Protein AF-A0A944QDG3-F1 (afdb_monomer_lite)

Structure (mmCIF, N/CA/C/O backbone):
data_AF-A0A944QDG3-F1
#
_entry.id   AF-A0A944QDG3-F1
#
loop_
_atom_site.group_PDB
_atom_site.id
_atom_site.type_symbol
_atom_site.label_atom_id
_atom_site.label_alt_id
_atom_site.label_comp_id
_atom_site.label_asym_id
_atom_site.label_entity_id
_atom_site.label_seq_id
_atom_site.pdbx_PDB_ins_code
_atom_site.Cartn_x
_atom_site.Cartn_y
_atom_site.Cartn_z
_atom_site.occupancy
_atom_site.B_iso_or_equiv
_atom_site.auth_seq_id
_atom_site.auth_comp_id
_atom_site.auth_asym_id
_atom_site.auth_atom_id
_atom_site.pdbx_PDB_model_num
ATOM 1 N N . MET A 1 1 ? 45.540 6.785 34.984 1.00 41.81 1 MET A N 1
ATOM 2 C CA . MET A 1 1 ? 44.801 5.504 34.887 1.00 41.81 1 MET A CA 1
ATOM 3 C C . MET A 1 1 ? 43.492 5.734 35.629 1.00 41.81 1 MET A C 1
ATOM 5 O O . MET A 1 1 ? 43.580 6.130 36.774 1.00 41.81 1 MET A O 1
ATOM 9 N N . THR A 1 2 ? 42.288 5.684 35.075 1.00 42.50 2 THR A N 1
ATOM 10 C CA . THR A 1 2 ? 41.722 4.994 33.911 1.00 42.50 2 THR A CA 1
ATOM 11 C C . THR A 1 2 ? 40.599 5.867 33.328 1.00 42.50 2 THR A C 1
ATOM 13 O O . THR A 1 2 ? 39.865 6.521 34.062 1.00 42.50 2 THR A O 1
ATOM 16 N N . ALA A 1 3 ? 40.486 5.914 32.000 1.00 41.97 3 ALA A N 1
ATOM 17 C CA . ALA A 1 3 ? 39.375 6.570 31.321 1.00 41.97 3 ALA A CA 1
ATOM 18 C C . ALA A 1 3 ? 38.099 5.737 31.529 1.00 41.97 3 ALA A C 1
ATOM 20 O O . ALA A 1 3 ? 38.007 4.610 31.039 1.00 41.97 3 ALA A O 1
ATOM 21 N N . SER A 1 4 ? 37.132 6.280 32.270 1.00 44.28 4 SER A N 1
ATOM 22 C CA . SER A 1 4 ? 35.812 5.675 32.452 1.00 44.28 4 SER A CA 1
ATOM 23 C C . SER A 1 4 ? 35.090 5.614 31.112 1.00 44.28 4 SER A C 1
ATOM 25 O O . SER A 1 4 ? 34.680 6.624 30.546 1.00 44.28 4 SER A O 1
ATOM 27 N N . THR A 1 5 ? 34.979 4.402 30.585 1.00 55.97 5 THR A N 1
ATOM 28 C CA . THR A 1 5 ? 34.347 4.089 29.308 1.00 55.97 5 THR A CA 1
ATOM 29 C C . THR A 1 5 ? 32.823 4.153 29.456 1.00 55.97 5 THR A C 1
ATOM 31 O O . THR A 1 5 ? 32.154 3.141 29.631 1.00 55.97 5 THR A O 1
ATOM 34 N N . ALA A 1 6 ? 32.268 5.359 29.401 1.00 48.47 6 ALA A N 1
ATOM 35 C CA . ALA A 1 6 ? 30.882 5.620 29.023 1.00 48.47 6 ALA A CA 1
ATOM 36 C C . ALA A 1 6 ? 30.986 6.443 27.731 1.00 48.47 6 ALA A C 1
ATOM 38 O O . ALA A 1 6 ? 31.643 7.470 27.713 1.00 48.47 6 ALA A O 1
ATOM 39 N N . ASP A 1 7 ? 30.521 6.024 26.567 1.00 43.97 7 ASP A N 1
ATOM 40 C CA . ASP A 1 7 ? 29.182 5.553 26.292 1.00 43.97 7 ASP A CA 1
ATOM 41 C C . ASP A 1 7 ? 29.231 4.810 24.944 1.00 43.97 7 ASP A C 1
ATOM 43 O O . ASP A 1 7 ? 29.138 5.386 23.865 1.00 43.97 7 ASP A O 1
ATOM 47 N N . ALA A 1 8 ? 29.426 3.492 24.981 1.00 47.91 8 ALA A N 1
ATOM 48 C CA . ALA A 1 8 ? 29.268 2.635 23.801 1.00 47.91 8 ALA A CA 1
ATOM 49 C C . ALA A 1 8 ? 27.793 2.211 23.612 1.00 47.91 8 ALA A C 1
ATOM 51 O O . ALA A 1 8 ? 27.515 1.113 23.110 1.00 47.91 8 ALA A O 1
ATOM 52 N N . ARG A 1 9 ? 26.844 3.054 24.060 1.00 47.75 9 ARG A N 1
ATOM 53 C CA . ARG A 1 9 ? 25.390 2.886 23.891 1.00 47.75 9 ARG A CA 1
ATOM 54 C C . ARG A 1 9 ? 24.840 3.656 22.690 1.00 47.75 9 ARG A C 1
ATOM 56 O O . ARG A 1 9 ? 23.694 3.438 22.316 1.00 47.75 9 ARG A O 1
ATOM 63 N N . ALA A 1 10 ? 25.682 4.398 21.975 1.00 47.94 10 ALA A N 1
ATOM 64 C CA . ALA A 1 10 ? 25.401 4.872 20.618 1.00 47.94 10 ALA A CA 1
ATOM 65 C C . ALA A 1 10 ? 25.441 3.754 19.546 1.00 47.94 10 ALA A C 1
ATOM 67 O O . ALA A 1 10 ? 25.515 4.022 18.347 1.00 47.94 10 ALA A O 1
ATOM 68 N N . ARG A 1 11 ? 25.392 2.474 19.945 1.00 49.94 11 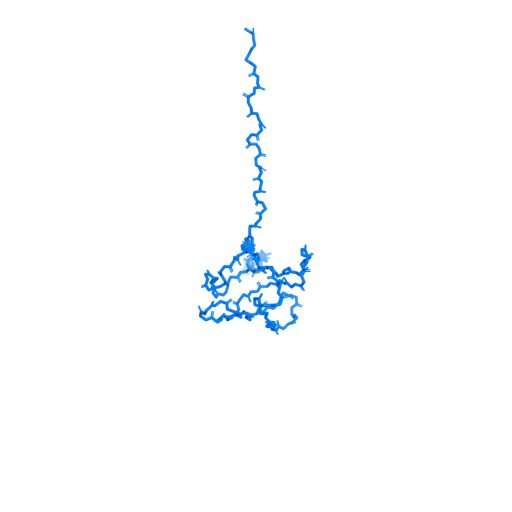ARG A N 1
ATOM 69 C CA . ARG A 1 11 ? 25.297 1.338 19.024 1.00 49.94 11 ARG A CA 1
ATOM 70 C C . ARG A 1 11 ? 23.859 1.170 18.552 1.00 49.94 11 ARG A C 1
ATOM 72 O O . ARG A 1 11 ? 23.106 0.356 19.065 1.00 49.94 11 ARG A O 1
ATOM 79 N N . SER A 1 12 ? 23.513 1.967 17.546 1.00 53.34 12 SER A N 1
ATOM 80 C CA . SER A 1 12 ? 22.570 1.575 16.499 1.00 53.34 12 SER A CA 1
ATOM 81 C C . SER A 1 12 ? 21.235 1.045 17.025 1.00 53.34 12 SER A C 1
ATOM 83 O O . SER A 1 12 ? 20.875 -0.109 16.786 1.00 53.34 12 SER A O 1
ATOM 85 N N . ARG A 1 13 ? 20.429 1.910 17.651 1.00 53.50 13 ARG A N 1
ATOM 86 C CA . ARG A 1 13 ? 18.978 1.720 17.577 1.00 53.50 13 ARG A CA 1
ATOM 87 C C . ARG A 1 13 ? 18.638 1.842 16.095 1.00 53.50 13 ARG A C 1
ATOM 89 O O . ARG A 1 13 ? 18.454 2.953 15.612 1.00 53.50 13 ARG A O 1
ATOM 96 N N . ARG A 1 14 ? 18.673 0.731 15.341 1.00 55.91 14 ARG A N 1
ATOM 97 C CA . ARG A 1 14 ? 18.030 0.652 14.024 1.00 55.91 14 ARG A CA 1
ATOM 98 C C . ARG A 1 14 ? 16.612 1.112 14.298 1.00 55.91 14 ARG A C 1
ATOM 100 O O . ARG A 1 14 ? 15.851 0.370 14.912 1.00 55.91 14 ARG A O 1
ATOM 107 N N . LEU A 1 15 ? 16.324 2.374 13.991 1.00 62.47 15 LEU A N 1
ATOM 108 C CA . LEU A 1 15 ? 14.997 2.929 14.161 1.00 62.47 15 LEU A CA 1
ATOM 109 C C . LEU A 1 15 ? 14.091 1.988 13.381 1.00 62.47 15 LEU A C 1
ATOM 111 O O . LEU A 1 15 ? 14.347 1.724 12.201 1.00 62.47 15 LEU A O 1
ATOM 115 N N . ALA A 1 16 ? 13.140 1.374 14.083 1.00 68.19 16 ALA A N 1
ATOM 116 C CA . ALA A 1 16 ? 12.135 0.573 13.418 1.00 68.19 16 ALA A CA 1
ATOM 117 C C . ALA A 1 16 ? 11.530 1.457 12.316 1.00 68.19 16 ALA A C 1
ATOM 119 O O . ALA A 1 16 ? 11.328 2.650 12.561 1.00 68.19 16 ALA A O 1
ATOM 120 N N . PRO A 1 17 ? 11.335 0.932 11.096 1.00 78.69 17 PRO A N 1
ATOM 121 C CA . PRO A 1 17 ? 10.751 1.725 10.029 1.00 78.69 17 PRO A CA 1
ATOM 122 C C . PRO A 1 17 ? 9.415 2.284 10.519 1.00 78.69 17 PRO A C 1
ATOM 124 O O . PRO A 1 17 ? 8.582 1.539 11.030 1.00 78.69 17 PRO A O 1
ATOM 127 N N . GLU A 1 18 ? 9.237 3.598 10.412 1.00 87.94 18 GLU A N 1
ATOM 128 C CA . GLU A 1 18 ? 7.986 4.231 10.812 1.00 87.94 18 GLU A CA 1
ATOM 129 C C . GLU A 1 18 ? 6.907 4.008 9.746 1.00 87.94 18 GLU A C 1
ATOM 131 O O . GLU A 1 18 ? 7.218 3.979 8.543 1.00 87.94 18 GLU A O 1
ATOM 136 N N . PRO A 1 19 ? 5.638 3.846 10.162 1.00 94.31 19 PRO A N 1
ATOM 137 C CA . PRO A 1 19 ? 4.541 3.733 9.222 1.00 94.31 19 PRO A CA 1
ATOM 138 C C . PRO A 1 19 ? 4.375 5.048 8.456 1.00 94.31 19 PRO A C 1
ATOM 140 O O . PRO A 1 19 ? 4.463 6.149 8.999 1.00 94.31 19 PRO A O 1
ATOM 143 N N . VAL A 1 20 ? 4.098 4.939 7.164 1.00 95.56 20 VAL A N 1
ATOM 144 C CA . VAL A 1 20 ? 3.814 6.082 6.306 1.00 95.56 20 VAL A CA 1
ATOM 145 C C . VAL A 1 20 ? 2.368 6.499 6.531 1.00 95.56 20 VAL A C 1
ATOM 147 O O . VAL A 1 20 ? 1.452 5.853 6.032 1.00 95.56 20 VAL A O 1
ATOM 150 N N . ALA A 1 21 ? 2.164 7.590 7.269 1.00 93.44 21 ALA A N 1
ATOM 151 C CA . ALA A 1 21 ? 0.826 8.114 7.545 1.00 93.44 21 ALA A CA 1
ATOM 152 C C . ALA A 1 21 ? 0.143 8.685 6.289 1.00 93.44 21 ALA A C 1
ATOM 154 O O . ALA A 1 21 ? -1.034 8.433 6.053 1.00 93.44 21 ALA A O 1
ATOM 155 N N . ASN A 1 22 ? 0.887 9.432 5.465 1.00 95.06 22 ASN A N 1
ATOM 156 C CA . ASN A 1 22 ? 0.374 10.026 4.232 1.00 95.06 22 ASN A CA 1
ATOM 157 C C . ASN A 1 22 ? 0.844 9.231 3.007 1.00 95.06 22 ASN A C 1
ATOM 159 O O . ASN A 1 22 ? 1.975 9.401 2.531 1.00 95.06 22 ASN A O 1
ATOM 163 N N . TRP A 1 23 ? -0.035 8.385 2.469 1.00 96.50 23 TRP A N 1
ATOM 164 C CA . TRP A 1 23 ? 0.278 7.532 1.321 1.00 96.50 23 TRP A CA 1
ATOM 165 C C . TRP A 1 23 ? 0.435 8.312 0.017 1.00 96.50 23 TRP A C 1
ATOM 167 O O . TRP A 1 23 ? 1.098 7.827 -0.899 1.00 96.50 23 TRP A O 1
ATOM 177 N N . ALA A 1 24 ? -0.050 9.556 -0.062 1.00 96.19 24 ALA A N 1
ATOM 178 C CA . ALA A 1 24 ? 0.222 10.422 -1.204 1.00 96.19 24 ALA A CA 1
ATOM 179 C C . ALA A 1 24 ? 1.718 10.770 -1.341 1.00 96.19 24 ALA A C 1
ATOM 181 O O . ALA A 1 24 ? 2.180 11.175 -2.403 1.00 96.19 24 ALA A O 1
ATOM 182 N N . THR A 1 25 ? 2.517 10.570 -0.291 1.00 95.56 25 THR A N 1
ATOM 183 C CA . THR A 1 25 ? 3.978 10.763 -0.340 1.00 95.56 25 THR A CA 1
ATOM 184 C C . THR A 1 25 ? 4.735 9.538 -0.850 1.00 95.56 25 THR A C 1
ATOM 186 O O . THR A 1 25 ? 5.964 9.555 -0.956 1.00 95.56 25 THR A O 1
ATOM 189 N N . LEU A 1 26 ? 4.038 8.436 -1.125 1.00 95.06 26 LEU A N 1
ATOM 190 C CA . LEU A 1 26 ? 4.662 7.235 -1.653 1.00 95.06 26 LEU A CA 1
ATOM 191 C C . LEU A 1 26 ? 4.960 7.414 -3.143 1.00 95.06 26 LEU A C 1
ATOM 193 O O . LEU A 1 26 ? 4.104 7.824 -3.932 1.00 95.06 26 LEU A O 1
ATOM 197 N N . SER A 1 27 ? 6.193 7.092 -3.528 1.00 94.75 27 SER A N 1
ATOM 198 C CA . SER A 1 27 ? 6.574 7.021 -4.933 1.00 94.75 27 SER A CA 1
ATOM 199 C C . SER A 1 27 ? 5.938 5.797 -5.580 1.00 94.75 27 SER A C 1
ATOM 201 O O . SER A 1 27 ? 5.952 4.701 -5.015 1.00 94.75 27 SER A O 1
ATOM 203 N N . ILE A 1 28 ? 5.459 5.963 -6.810 1.00 94.81 28 ILE A N 1
ATOM 204 C CA . ILE A 1 28 ? 5.203 4.824 -7.692 1.00 94.81 28 ILE A CA 1
ATOM 205 C C . ILE A 1 28 ? 6.523 4.048 -7.850 1.00 94.81 28 ILE A C 1
ATOM 207 O O . ILE A 1 28 ? 7.608 4.635 -7.839 1.00 94.81 28 ILE A O 1
ATOM 211 N N . ALA A 1 29 ? 6.440 2.724 -7.935 1.00 93.81 29 ALA A N 1
ATOM 212 C CA . ALA A 1 29 ? 7.564 1.792 -7.918 1.00 93.81 29 ALA A CA 1
ATOM 213 C C . ALA A 1 29 ? 8.377 1.736 -6.604 1.00 93.81 29 ALA A C 1
ATOM 215 O O . ALA A 1 29 ? 9.469 1.151 -6.581 1.00 93.81 29 ALA A O 1
ATOM 216 N N . ALA A 1 30 ? 7.884 2.329 -5.509 1.00 93.31 30 ALA A N 1
ATOM 217 C CA . ALA A 1 30 ? 8.459 2.111 -4.184 1.00 93.31 30 ALA A CA 1
A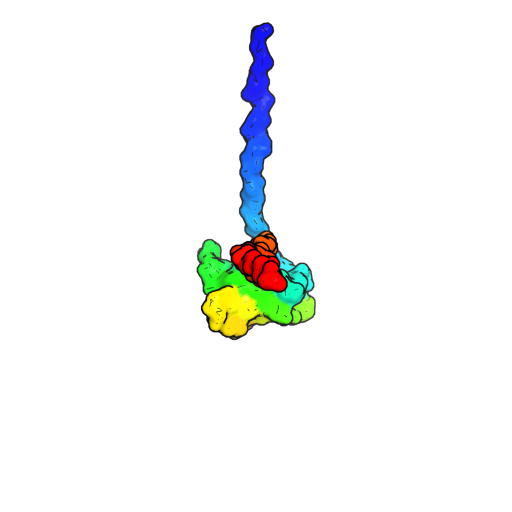TOM 218 C C . ALA A 1 30 ? 8.133 0.703 -3.671 1.00 93.31 30 ALA A C 1
ATOM 220 O O . ALA A 1 30 ? 7.029 0.199 -3.867 1.00 93.31 30 ALA A O 1
ATOM 221 N N . GLU A 1 31 ? 9.101 0.102 -2.985 1.00 95.75 31 GLU A N 1
ATOM 222 C CA . GLU A 1 31 ? 8.945 -1.170 -2.283 1.00 95.75 31 GLU A CA 1
ATOM 223 C C . GLU A 1 31 ? 8.359 -0.908 -0.894 1.00 95.75 31 GLU A C 1
ATOM 225 O O . GLU A 1 31 ? 8.910 -0.116 -0.121 1.00 95.75 31 GLU A O 1
ATOM 230 N N . VAL A 1 32 ? 7.256 -1.571 -0.563 1.00 96.44 32 VAL A N 1
ATOM 231 C CA . VAL A 1 32 ? 6.556 -1.406 0.713 1.00 96.44 32 VAL A CA 1
ATOM 232 C C . VAL A 1 32 ? 6.111 -2.7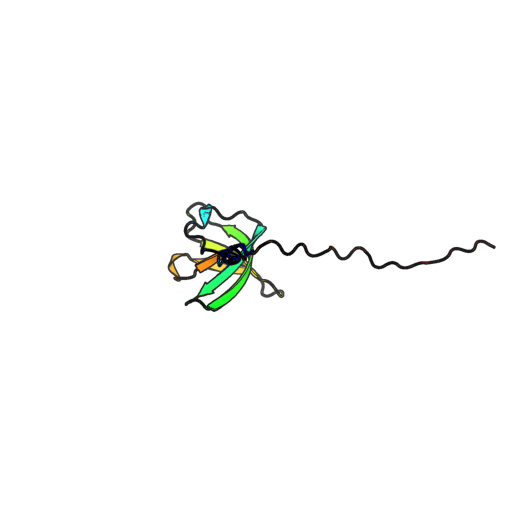39 1.303 1.00 96.44 32 VAL A C 1
ATOM 234 O O . VAL A 1 32 ? 6.044 -3.765 0.627 1.00 96.44 32 VAL A O 1
ATOM 237 N N . GLU A 1 33 ? 5.817 -2.707 2.595 1.00 97.00 33 GLU A N 1
ATOM 238 C CA . GLU A 1 33 ? 5.189 -3.789 3.341 1.00 97.00 33 GLU A CA 1
ATOM 239 C C . GLU A 1 33 ? 3.893 -3.272 3.964 1.00 97.00 33 GLU A C 1
ATOM 241 O O . GLU A 1 33 ? 3.867 -2.178 4.531 1.00 97.00 33 GLU A O 1
ATOM 246 N N . ILE A 1 34 ? 2.821 -4.046 3.831 1.00 97.12 34 ILE A N 1
ATOM 247 C CA . ILE A 1 34 ? 1.495 -3.739 4.359 1.00 97.12 34 ILE A CA 1
ATOM 248 C C . ILE A 1 34 ? 1.272 -4.591 5.594 1.00 97.12 34 ILE A C 1
ATOM 250 O O . ILE A 1 34 ? 1.417 -5.815 5.552 1.00 97.12 34 ILE A O 1
ATOM 254 N N . HIS A 1 35 ? 0.901 -3.943 6.688 1.00 97.25 35 HIS A N 1
ATOM 255 C CA . HIS A 1 35 ? 0.609 -4.590 7.955 1.00 97.25 35 HIS A CA 1
ATOM 256 C C . HIS A 1 35 ? -0.851 -4.397 8.324 1.00 97.25 35 HIS A C 1
ATOM 258 O O . HIS A 1 35 ? -1.381 -3.297 8.200 1.00 97.25 35 HIS A O 1
ATOM 264 N N . CYS A 1 36 ? -1.471 -5.437 8.864 1.00 95.75 36 CYS A N 1
ATOM 265 C CA . CYS A 1 36 ? -2.767 -5.354 9.522 1.00 95.75 36 CYS A CA 1
ATOM 266 C C . CYS A 1 36 ? -2.597 -5.823 10.965 1.00 95.75 36 CYS A C 1
ATOM 268 O O . CYS A 1 36 ? -1.992 -6.868 11.208 1.00 95.75 36 CYS A O 1
ATOM 270 N N . GLN A 1 37 ? -3.065 -5.023 11.927 1.00 93.06 37 GLN A N 1
ATOM 271 C CA . GLN A 1 37 ? -2.928 -5.320 13.361 1.00 93.06 37 GLN A CA 1
ATOM 272 C C . GLN A 1 37 ? -1.474 -5.657 13.772 1.00 93.06 37 GLN A C 1
ATOM 274 O O . GLN A 1 37 ? -1.222 -6.564 14.564 1.00 93.06 37 GLN A O 1
ATOM 279 N N . GLY A 1 38 ? -0.499 -4.952 13.184 1.00 90.81 38 GLY A N 1
ATOM 280 C CA . GLY A 1 38 ? 0.934 -5.136 13.453 1.00 90.81 38 GLY A CA 1
ATOM 281 C C . GLY A 1 38 ? 1.569 -6.389 12.838 1.00 90.81 38 GLY A C 1
ATOM 282 O O . GLY A 1 38 ? 2.717 -6.696 13.152 1.00 90.81 38 GLY A O 1
ATOM 283 N N . ARG A 1 39 ? 0.847 -7.128 11.985 1.00 93.81 39 ARG A N 1
ATOM 284 C CA . ARG A 1 39 ? 1.369 -8.297 11.265 1.00 93.81 39 ARG A CA 1
ATOM 285 C C . ARG A 1 39 ? 1.490 -7.995 9.773 1.00 93.81 39 ARG A C 1
ATOM 287 O O . ARG A 1 39 ? 0.530 -7.459 9.216 1.00 93.81 39 ARG A O 1
ATOM 294 N N . PRO A 1 40 ? 2.593 -8.371 9.104 1.00 94.94 40 PRO A N 1
ATOM 295 C CA . PRO A 1 40 ? 2.706 -8.221 7.660 1.00 94.94 40 PRO A CA 1
ATOM 296 C C . PRO A 1 40 ? 1.690 -9.132 6.961 1.00 94.94 40 PRO A C 1
ATOM 298 O O . PRO A 1 40 ? 1.652 -10.335 7.214 1.00 94.94 40 PRO A O 1
ATOM 301 N N . ILE A 1 41 ? 0.868 -8.550 6.089 1.00 96.31 41 ILE A N 1
ATOM 302 C CA . ILE A 1 41 ? -0.147 -9.267 5.298 1.00 96.31 41 ILE A CA 1
ATOM 303 C C . ILE A 1 41 ? 0.172 -9.276 3.803 1.00 96.31 41 ILE A C 1
ATOM 305 O O . ILE A 1 41 ? -0.276 -10.165 3.088 1.00 96.31 41 ILE A O 1
ATOM 309 N N . ALA A 1 42 ? 0.953 -8.304 3.332 1.00 96.56 42 ALA A N 1
ATOM 310 C CA . ALA A 1 42 ? 1.394 -8.217 1.950 1.00 96.56 42 ALA A CA 1
ATOM 311 C C . ALA A 1 42 ? 2.696 -7.423 1.863 1.00 96.56 42 ALA A C 1
ATOM 313 O O . ALA A 1 42 ? 3.011 -6.599 2.719 1.00 96.56 42 ALA A O 1
ATOM 314 N N . SER A 1 43 ? 3.449 -7.641 0.795 1.00 96.81 43 SER A N 1
ATOM 315 C CA . SER A 1 43 ? 4.621 -6.834 0.478 1.00 96.81 43 SER A CA 1
ATOM 316 C C . SER A 1 43 ? 4.818 -6.792 -1.025 1.00 96.81 43 SER A C 1
ATOM 318 O O . SER A 1 43 ? 4.373 -7.704 -1.723 1.00 96.81 43 SER A O 1
ATOM 320 N N . GLY A 1 44 ? 5.449 -5.733 -1.514 1.00 96.12 44 GLY A N 1
ATOM 321 C CA . GLY A 1 44 ? 5.778 -5.611 -2.923 1.00 96.12 44 GLY A CA 1
ATOM 322 C C . GLY A 1 44 ? 5.900 -4.169 -3.361 1.00 96.12 44 GLY A C 1
ATOM 323 O O . GLY A 1 44 ? 6.273 -3.289 -2.579 1.00 96.12 44 GLY A O 1
ATOM 324 N N . ARG A 1 45 ? 5.569 -3.923 -4.623 1.00 96.88 45 ARG A N 1
ATOM 325 C CA . ARG A 1 45 ? 5.853 -2.660 -5.290 1.00 96.88 45 ARG A CA 1
ATOM 326 C C . ARG A 1 45 ? 4.584 -1.873 -5.571 1.00 96.88 45 ARG A C 1
ATOM 328 O O . ARG A 1 45 ? 3.632 -2.403 -6.140 1.00 96.88 45 ARG A O 1
ATOM 335 N N . ILE A 1 46 ? 4.591 -0.588 -5.226 1.00 97.00 46 ILE A N 1
ATOM 336 C CA . ILE A 1 46 ? 3.479 0.314 -5.537 1.00 97.00 46 ILE A CA 1
ATOM 337 C C . ILE A 1 46 ? 3.383 0.475 -7.047 1.00 97.00 46 ILE A C 1
ATOM 339 O O . ILE A 1 46 ? 4.319 0.938 -7.697 1.00 97.00 46 ILE A O 1
ATOM 343 N N . ASP A 1 47 ? 2.233 0.110 -7.584 1.00 97.69 47 ASP A N 1
ATOM 344 C CA . ASP A 1 47 ? 1.904 0.265 -8.993 1.00 97.69 47 ASP A CA 1
ATOM 345 C C . ASP A 1 47 ? 1.169 1.583 -9.235 1.00 97.69 47 ASP A C 1
ATOM 347 O O . ASP A 1 47 ? 1.515 2.348 -10.131 1.00 97.69 47 ASP A O 1
ATOM 351 N N . MET A 1 48 ? 0.204 1.899 -8.371 1.00 97.06 48 MET A N 1
ATOM 352 C CA . MET A 1 48 ? -0.568 3.134 -8.445 1.00 97.06 48 MET A CA 1
ATOM 353 C C . MET A 1 48 ? -0.992 3.577 -7.048 1.00 97.06 48 MET A C 1
ATOM 355 O O . MET A 1 48 ? -1.098 2.765 -6.130 1.00 97.06 48 MET A O 1
ATOM 359 N N . ARG A 1 49 ? -1.269 4.868 -6.887 1.00 97.06 49 ARG A N 1
ATOM 360 C CA . ARG A 1 49 ? -1.907 5.418 -5.691 1.00 97.06 49 ARG A CA 1
ATOM 361 C C . ARG A 1 49 ? -2.920 6.479 -6.076 1.00 97.06 49 ARG A C 1
ATOM 363 O O . ARG A 1 49 ? -2.740 7.161 -7.086 1.00 97.06 49 ARG A O 1
ATOM 370 N N . ALA A 1 50 ? -3.927 6.659 -5.239 1.00 96.75 50 ALA A N 1
ATOM 371 C CA . ALA A 1 50 ? -4.797 7.813 -5.345 1.00 96.75 50 ALA A CA 1
ATOM 372 C C . ALA A 1 50 ? -4.026 9.106 -4.967 1.00 96.75 50 ALA A C 1
ATOM 374 O O . ALA A 1 50 ? -3.111 9.065 -4.128 1.00 96.75 50 ALA A O 1
ATOM 375 N N . PRO A 1 51 ? -4.331 10.260 -5.596 1.00 95.50 51 PRO A N 1
ATOM 376 C CA . PRO A 1 51 ? -3.678 11.535 -5.288 1.00 95.50 51 PRO A CA 1
ATOM 377 C C . PRO A 1 51 ? -3.853 11.988 -3.835 1.00 95.50 51 PRO A C 1
ATOM 379 O O . PRO A 1 51 ? -2.931 12.576 -3.278 1.00 95.50 51 PRO A O 1
ATOM 382 N N . ASP A 1 52 ? -5.001 11.672 -3.239 1.00 96.31 52 ASP A N 1
ATOM 383 C CA . ASP A 1 52 ? -5.381 11.961 -1.851 1.00 96.31 52 ASP A CA 1
ATOM 384 C C . ASP A 1 52 ? -4.746 10.999 -0.826 1.00 96.31 52 ASP A C 1
ATOM 386 O O . ASP A 1 52 ? -4.786 11.260 0.372 1.00 96.31 52 ASP A O 1
ATOM 390 N N . GLY A 1 53 ? -4.136 9.900 -1.283 1.00 95.62 53 GLY A N 1
ATOM 391 C CA . GLY A 1 53 ? -3.547 8.875 -0.423 1.00 95.62 53 GLY A CA 1
ATOM 392 C C . GLY A 1 53 ? -4.555 7.913 0.213 1.00 95.62 53 GLY A C 1
ATOM 393 O O . GLY A 1 53 ? -4.157 7.137 1.076 1.00 95.62 53 GLY A O 1
ATOM 394 N N . SER A 1 54 ? -5.822 7.914 -0.208 1.00 97.06 54 SER A N 1
ATOM 395 C CA . SER A 1 54 ? -6.843 7.022 0.363 1.00 97.06 54 SER A CA 1
ATOM 396 C C . SER A 1 54 ? -6.686 5.564 -0.082 1.00 97.06 54 SER A C 1
ATOM 398 O O . SER A 1 54 ? -7.079 4.650 0.643 1.00 97.06 54 SER A O 1
ATOM 400 N N . VAL A 1 55 ? -6.092 5.338 -1.259 1.00 97.50 55 VAL A N 1
ATOM 401 C CA . VAL A 1 55 ? -5.955 4.016 -1.887 1.00 97.50 55 VAL A CA 1
ATOM 402 C C . VAL A 1 55 ? -4.561 3.824 -2.477 1.00 97.50 55 VAL A C 1
ATOM 404 O O . VAL A 1 55 ? -3.998 4.736 -3.094 1.00 97.50 55 VAL A O 1
ATOM 407 N N . ILE A 1 56 ? -4.032 2.606 -2.357 1.00 97.94 56 ILE A N 1
ATOM 408 C CA . ILE A 1 56 ? -2.865 2.140 -3.113 1.00 97.94 56 ILE A CA 1
ATOM 409 C C . ILE A 1 56 ? -3.157 0.816 -3.821 1.00 97.94 56 ILE A C 1
ATOM 411 O O . ILE A 1 56 ? -3.850 -0.055 -3.298 1.00 97.94 56 ILE A O 1
ATOM 415 N N . TRP A 1 57 ? -2.567 0.651 -5.002 1.00 98.25 57 TRP A N 1
ATOM 416 C CA . TRP A 1 57 ? -2.466 -0.621 -5.702 1.00 98.25 57 TRP A CA 1
ATOM 417 C C . TRP A 1 57 ? -1.040 -1.143 -5.595 1.00 98.25 57 TRP A C 1
ATOM 419 O O . TRP A 1 57 ? -0.078 -0.452 -5.948 1.00 98.25 57 TRP A O 1
ATOM 429 N N . LEU A 1 58 ? -0.917 -2.382 -5.136 1.00 97.88 58 LEU A N 1
ATOM 430 C CA . LEU A 1 58 ? 0.346 -3.060 -4.896 1.00 97.88 58 LEU A CA 1
ATOM 431 C C . LEU A 1 58 ? 0.474 -4.255 -5.840 1.00 97.88 58 LEU A C 1
ATOM 433 O O . LEU A 1 58 ? -0.393 -5.127 -5.845 1.00 97.88 58 LEU A O 1
ATOM 437 N N . ILE A 1 59 ? 1.560 -4.325 -6.608 1.00 97.69 59 ILE A N 1
ATOM 438 C CA . ILE A 1 59 ? 1.994 -5.585 -7.221 1.00 97.69 59 ILE A CA 1
ATOM 439 C C . ILE A 1 59 ? 2.696 -6.374 -6.123 1.00 97.69 59 ILE A C 1
ATOM 441 O O . ILE A 1 59 ? 3.739 -5.949 -5.623 1.00 97.69 59 ILE A O 1
ATOM 445 N N . GLN A 1 60 ? 2.091 -7.485 -5.725 1.00 97.06 60 GLN A N 1
ATOM 446 C CA . GLN A 1 60 ? 2.551 -8.297 -4.611 1.00 97.06 60 GLN A CA 1
ATOM 447 C C . GLN A 1 60 ? 3.760 -9.151 -5.007 1.00 97.06 60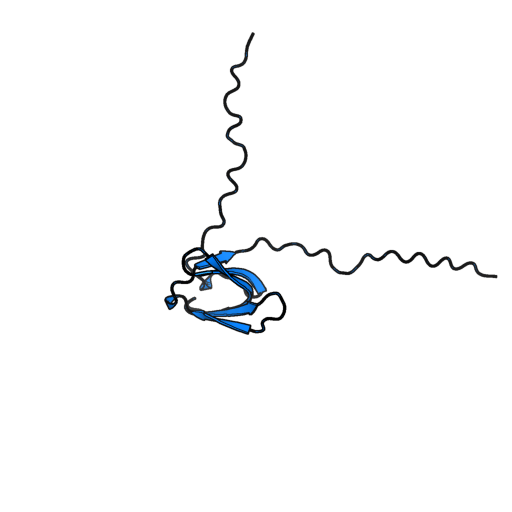 GLN A C 1
ATOM 449 O O . GLN A 1 60 ? 3.842 -9.679 -6.121 1.00 97.06 60 GLN A O 1
ATOM 454 N N . ASP A 1 61 ? 4.682 -9.314 -4.063 1.00 94.81 61 ASP A N 1
ATOM 455 C CA . ASP A 1 61 ? 5.821 -10.216 -4.193 1.00 94.81 61 ASP A CA 1
ATOM 456 C C . ASP A 1 61 ? 5.361 -11.674 -4.384 1.00 94.81 61 ASP A C 1
ATOM 458 O O . ASP A 1 61 ? 4.240 -12.060 -4.048 1.00 94.81 61 ASP A O 1
ATOM 462 N N . GLY A 1 62 ? 6.242 -12.511 -4.942 1.00 91.88 62 GLY A N 1
ATOM 463 C CA . GLY A 1 62 ? 5.976 -13.945 -5.107 1.00 91.88 62 GLY A CA 1
ATOM 464 C C . GLY A 1 62 ? 4.932 -14.290 -6.173 1.00 91.88 62 GLY A C 1
ATOM 465 O O . GLY A 1 62 ? 4.461 -15.420 -6.206 1.00 91.88 62 GLY A O 1
ATOM 466 N N . GLY A 1 63 ? 4.570 -13.343 -7.045 1.00 91.31 63 GLY A N 1
ATOM 467 C CA . GLY A 1 63 ? 3.634 -13.591 -8.145 1.00 91.31 63 GLY A CA 1
ATOM 468 C C . GLY A 1 63 ? 2.161 -13.585 -7.734 1.00 91.31 63 GLY A C 1
ATOM 469 O O . GLY A 1 63 ? 1.318 -14.004 -8.519 1.00 91.31 63 GLY A O 1
ATOM 470 N N . GLN A 1 64 ? 1.829 -13.054 -6.554 1.00 92.88 64 GLN A N 1
ATOM 471 C CA . GLN A 1 64 ? 0.464 -13.014 -6.005 1.00 92.88 64 GLN A CA 1
ATOM 472 C C . GLN A 1 64 ? -0.449 -11.960 -6.672 1.00 92.88 64 GLN A C 1
ATOM 474 O O . GLN A 1 64 ? -1.477 -11.562 -6.124 1.00 92.88 64 GLN A O 1
ATOM 479 N N . GLY A 1 65 ? -0.071 -11.472 -7.855 1.00 95.31 65 GLY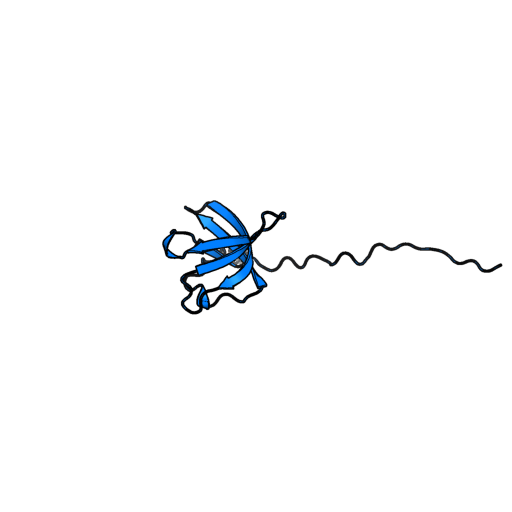 A N 1
ATOM 480 C CA . GLY A 1 65 ? -0.840 -10.504 -8.628 1.00 95.31 65 GLY A CA 1
ATOM 481 C C . GLY A 1 65 ? -0.888 -9.104 -8.012 1.00 95.31 65 GLY A C 1
ATOM 482 O O . GLY A 1 65 ? 0.023 -8.670 -7.304 1.00 95.31 65 GLY A O 1
ATOM 483 N N . ARG A 1 66 ? -1.957 -8.371 -8.333 1.00 97.38 66 ARG A N 1
ATOM 484 C CA . ARG A 1 66 ? -2.187 -6.986 -7.905 1.00 97.38 66 ARG A CA 1
ATOM 485 C C . ARG A 1 66 ? -3.281 -6.951 -6.841 1.00 97.38 66 ARG A C 1
ATOM 487 O O . ARG A 1 66 ? -4.338 -7.539 -7.045 1.00 97.38 66 ARG A O 1
ATOM 494 N N . ALA A 1 67 ? -3.043 -6.230 -5.753 1.00 97.75 67 ALA A N 1
ATOM 495 C CA . ALA A 1 67 ? -4.006 -6.020 -4.675 1.00 97.75 67 ALA A CA 1
ATOM 496 C C . ALA A 1 67 ? -4.276 -4.525 -4.462 1.00 97.75 67 ALA A C 1
ATOM 498 O O . ALA A 1 67 ? -3.404 -3.689 -4.708 1.00 97.75 67 ALA A O 1
ATOM 499 N N . LEU A 1 68 ? -5.489 -4.202 -4.016 1.00 97.94 68 LEU A N 1
ATOM 500 C CA . LEU A 1 68 ? -5.915 -2.859 -3.625 1.00 97.94 68 LEU A CA 1
ATOM 501 C C . LEU A 1 68 ? -5.981 -2.801 -2.098 1.00 97.94 68 LEU A C 1
ATOM 503 O O . LEU A 1 68 ? -6.527 -3.712 -1.482 1.00 97.94 68 LEU A O 1
ATOM 507 N N . PHE A 1 69 ? -5.449 -1.731 -1.510 1.00 97.94 69 PHE A N 1
ATOM 508 C CA . PHE A 1 69 ? -5.548 -1.450 -0.077 1.00 97.94 69 PHE A CA 1
ATOM 509 C C . PHE A 1 69 ? -6.097 -0.046 0.145 1.00 97.94 69 PHE A C 1
ATOM 511 O O . PHE A 1 69 ? -5.637 0.897 -0.510 1.00 97.94 69 PHE A O 1
ATOM 518 N N . LEU A 1 70 ? -7.041 0.097 1.078 1.00 97.81 70 LEU A N 1
ATOM 519 C CA . LEU A 1 70 ? -7.558 1.393 1.499 1.00 97.81 70 LEU A CA 1
ATOM 520 C C . LEU A 1 70 ? -6.949 1.808 2.836 1.00 97.81 70 LEU A C 1
ATOM 522 O O . LEU A 1 70 ? -6.737 0.991 3.731 1.00 97.81 70 LEU A O 1
ATOM 526 N N . GLN A 1 71 ? -6.728 3.107 3.012 1.00 95.50 71 GLN A N 1
ATOM 527 C CA . GLN A 1 71 ? -6.291 3.657 4.295 1.00 95.50 71 GLN A CA 1
ATOM 528 C C . GLN A 1 71 ? -7.338 3.399 5.393 1.00 95.50 71 GLN A C 1
ATOM 530 O O . GLN A 1 71 ? -6.989 3.146 6.546 1.00 95.50 71 GLN A O 1
ATOM 535 N N . SER A 1 72 ? -8.623 3.398 5.022 1.00 96.50 72 SER A N 1
ATOM 536 C CA . SER A 1 72 ? -9.744 3.099 5.916 1.00 96.50 72 SER A CA 1
ATOM 537 C C . SER A 1 72 ? -9.785 1.652 6.410 1.00 96.50 72 SER A C 1
ATOM 539 O O . SER A 1 72 ? -10.465 1.388 7.396 1.00 96.50 72 SER A O 1
ATOM 541 N N . ASP A 1 73 ? -9.047 0.727 5.784 1.00 95.56 73 ASP A N 1
ATOM 542 C CA . ASP A 1 73 ? -8.992 -0.680 6.211 1.00 95.56 73 ASP A CA 1
ATOM 543 C C . ASP A 1 73 ? -8.179 -0.871 7.506 1.00 95.56 73 ASP A C 1
ATOM 545 O O . ASP A 1 73 ? -8.037 -1.987 8.004 1.00 95.56 73 ASP A O 1
ATOM 549 N N . GLY A 1 74 ? -7.607 0.206 8.057 1.00 94.06 74 GLY A N 1
ATOM 550 C CA . GLY A 1 74 ? -6.799 0.152 9.276 1.00 94.06 74 GLY A CA 1
ATOM 551 C C . GLY A 1 74 ? -5.437 -0.514 9.068 1.00 94.06 74 GLY A C 1
ATOM 552 O O . GLY A 1 74 ? -4.812 -0.971 10.028 1.00 94.06 74 GLY A O 1
ATOM 553 N N . VAL A 1 75 ? -4.967 -0.585 7.819 1.00 97.00 75 VAL A N 1
ATOM 554 C CA . VAL A 1 75 ? -3.647 -1.123 7.485 1.00 97.00 75 VAL A CA 1
ATOM 555 C C . VAL A 1 75 ? -2.563 -0.053 7.606 1.00 97.00 75 VAL A C 1
ATOM 557 O O . VAL A 1 75 ? -2.787 1.138 7.404 1.00 97.00 75 VAL A O 1
ATOM 560 N N . SER A 1 76 ? -1.351 -0.486 7.933 1.00 97.12 76 SER A N 1
ATOM 561 C CA . SER A 1 76 ? -0.162 0.362 8.025 1.00 97.12 76 SER A CA 1
ATOM 562 C C . SER A 1 76 ? 0.808 0.034 6.898 1.00 97.12 76 SER A C 1
ATOM 564 O O . SER A 1 76 ? 1.047 -1.135 6.605 1.00 97.12 76 SER A O 1
ATOM 566 N N . VAL A 1 77 ? 1.390 1.061 6.279 1.00 97.19 77 VAL A N 1
ATOM 567 C CA . VAL A 1 77 ? 2.335 0.905 5.165 1.00 97.19 77 VAL A CA 1
ATOM 568 C C . VAL A 1 77 ? 3.728 1.281 5.627 1.00 97.19 77 VAL A C 1
ATOM 570 O O . VAL A 1 77 ? 3.939 2.386 6.114 1.00 97.19 77 VAL A O 1
ATOM 573 N N . PHE A 1 78 ? 4.697 0.401 5.421 1.00 96.25 78 PHE A N 1
ATOM 574 C CA . PHE A 1 78 ? 6.094 0.631 5.774 1.00 96.25 78 PHE A CA 1
ATOM 575 C C . PHE A 1 78 ? 6.951 0.643 4.516 1.00 96.25 78 PHE A C 1
ATOM 577 O O . PHE A 1 78 ? 6.836 -0.239 3.667 1.00 96.25 78 PHE A O 1
ATOM 584 N N . ARG A 1 79 ? 7.843 1.632 4.385 1.00 94.19 79 ARG A N 1
ATOM 585 C CA . ARG A 1 79 ? 8.822 1.641 3.289 1.00 94.19 79 ARG A CA 1
ATOM 586 C C . ARG A 1 79 ? 9.840 0.536 3.525 1.00 94.19 79 ARG A C 1
ATOM 588 O O . ARG A 1 79 ? 10.467 0.488 4.584 1.00 94.19 79 ARG A O 1
ATOM 595 N N . ARG A 1 80 ? 10.060 -0.307 2.519 1.00 90.06 80 ARG A N 1
ATOM 596 C CA . ARG A 1 80 ? 11.177 -1.247 2.545 1.00 90.06 80 ARG A CA 1
ATOM 597 C C . ARG A 1 80 ? 12.411 -0.555 1.974 1.00 90.06 80 ARG A C 1
ATOM 599 O O . ARG A 1 80 ? 12.317 0.092 0.926 1.00 90.06 80 ARG A O 1
ATOM 606 N N . PRO A 1 81 ? 13.588 -0.694 2.607 1.00 77.69 81 PRO A N 1
ATOM 607 C CA . PRO A 1 81 ? 14.822 -0.370 1.916 1.00 77.69 81 PRO A CA 1
ATOM 608 C C . PRO A 1 81 ? 14.867 -1.232 0.657 1.00 77.69 81 PRO A C 1
ATOM 610 O O . PRO A 1 81 ? 14.668 -2.448 0.732 1.00 77.69 81 PRO A O 1
ATOM 613 N N . ARG A 1 82 ? 15.092 -0.602 -0.501 1.00 66.88 82 ARG A N 1
ATOM 614 C CA . ARG A 1 82 ? 15.293 -1.334 -1.751 1.00 66.88 82 ARG A CA 1
ATOM 615 C C . ARG A 1 82 ? 16.417 -2.326 -1.507 1.00 66.88 82 ARG A C 1
ATOM 617 O O . ARG A 1 82 ? 17.572 -1.931 -1.351 1.00 66.88 82 ARG A O 1
ATOM 624 N N . ARG A 1 83 ? 16.082 -3.616 -1.440 1.00 63.12 83 ARG A N 1
ATOM 625 C CA . ARG A 1 83 ? 17.103 -4.643 -1.560 1.00 63.12 83 ARG A CA 1
ATOM 626 C C . ARG A 1 83 ? 17.625 -4.471 -2.969 1.00 63.12 83 ARG A C 1
ATOM 628 O O . ARG A 1 83 ? 16.888 -4.661 -3.931 1.00 63.12 83 ARG A O 1
ATOM 635 N N . HIS A 1 84 ? 18.858 -3.997 -3.074 1.00 49.19 84 HIS A N 1
ATOM 636 C CA . HIS A 1 84 ? 19.575 -4.007 -4.328 1.00 49.19 84 HIS A CA 1
ATOM 637 C C . HIS A 1 84 ? 19.727 -5.480 -4.698 1.00 49.19 84 HIS A C 1
ATOM 639 O O . HIS A 1 84 ? 20.664 -6.137 -4.254 1.00 49.19 84 HIS A O 1
ATOM 645 N N . SER A 1 85 ? 18.757 -6.036 -5.419 1.00 45.91 85 SER A N 1
ATOM 646 C CA . SER A 1 85 ? 18.917 -7.335 -6.046 1.00 45.91 85 SER A CA 1
ATOM 647 C C . SER A 1 85 ? 20.109 -7.173 -6.988 1.00 45.91 85 SER A C 1
ATOM 649 O O . SER A 1 85 ? 20.025 -6.341 -7.897 1.00 45.91 85 SER A O 1
ATOM 651 N N . PRO A 1 86 ? 21.250 -7.853 -6.770 1.00 44.28 86 PRO A N 1
ATOM 652 C CA . PRO A 1 86 ? 22.252 -7.915 -7.818 1.00 44.28 86 PRO A CA 1
ATOM 653 C C . PRO A 1 86 ? 21.530 -8.534 -9.014 1.00 44.28 86 PRO A C 1
ATOM 655 O O . PRO A 1 86 ? 20.926 -9.600 -8.886 1.00 44.28 86 PRO A O 1
ATOM 658 N N . GLY A 1 87 ? 21.465 -7.806 -10.129 1.00 39.62 87 GLY A N 1
ATOM 659 C CA . GLY A 1 87 ? 20.787 -8.299 -11.323 1.00 39.62 87 GLY A CA 1
ATOM 660 C C . GLY A 1 87 ? 21.324 -9.685 -11.705 1.00 39.62 87 GLY A C 1
ATOM 661 O O . GLY A 1 87 ? 22.483 -9.992 -11.405 1.00 39.62 87 GLY A O 1
ATOM 662 N N . PRO A 1 88 ? 20.522 -10.543 -12.356 1.00 51.44 88 PRO A N 1
ATOM 663 C CA . PRO A 1 88 ? 21.019 -11.802 -12.892 1.00 51.44 88 PRO A CA 1
ATOM 664 C C . PRO A 1 88 ? 21.993 -11.474 -14.033 1.00 51.44 88 PRO A C 1
ATOM 666 O O . PRO A 1 88 ? 21.591 -11.273 -15.173 1.00 51.44 88 PRO A O 1
ATOM 669 N N . GLY A 1 89 ? 23.275 -11.316 -13.710 1.00 52.09 89 GLY A N 1
ATOM 670 C CA . GLY A 1 89 ? 24.241 -10.744 -14.645 1.00 52.09 89 GLY A CA 1
ATOM 671 C C . GLY A 1 89 ? 25.690 -10.879 -14.202 1.00 52.09 89 GLY A C 1
ATOM 672 O O . GLY A 1 89 ? 26.452 -9.933 -14.344 1.00 52.09 89 GLY A O 1
ATOM 673 N N . ALA A 1 90 ? 26.075 -12.029 -13.644 1.00 52.19 90 ALA A N 1
ATOM 674 C CA . ALA A 1 90 ? 27.485 -12.407 -13.514 1.00 52.19 90 ALA A CA 1
ATOM 675 C C . ALA A 1 90 ? 27.673 -13.926 -13.345 1.00 52.19 90 ALA A C 1
ATOM 677 O O . ALA A 1 90 ? 28.430 -14.378 -12.488 1.00 52.19 90 ALA A O 1
ATOM 678 N N . SER A 1 91 ? 27.020 -14.739 -14.178 1.00 47.38 91 SER A N 1
ATOM 679 C CA . SER A 1 91 ? 27.493 -16.110 -14.392 1.00 47.38 91 SER A CA 1
ATOM 680 C C . SER A 1 91 ? 28.695 -16.050 -15.329 1.00 47.38 91 SER A C 1
ATOM 682 O O . SER A 1 91 ? 28.557 -15.936 -16.545 1.00 47.38 91 SER A O 1
ATOM 684 N N . ARG A 1 92 ? 29.895 -16.084 -14.742 1.00 50.62 92 ARG A N 1
ATOM 685 C CA . ARG A 1 92 ? 31.149 -16.360 -15.451 1.00 50.62 92 ARG A CA 1
ATOM 686 C C . ARG A 1 92 ? 31.026 -17.735 -16.112 1.00 50.62 92 ARG A C 1
ATOM 688 O O . ARG A 1 92 ? 31.093 -18.749 -15.429 1.00 50.62 92 ARG A O 1
ATOM 695 N N . GLY A 1 93 ? 30.882 -17.756 -17.431 1.00 39.88 93 GLY A N 1
ATOM 696 C CA . GLY A 1 93 ? 31.169 -18.916 -18.268 1.00 39.88 93 GLY A CA 1
ATOM 697 C C . GLY A 1 93 ? 32.443 -18.645 -19.054 1.00 39.88 93 GLY A C 1
ATOM 698 O O . GLY A 1 93 ? 32.404 -18.017 -20.106 1.00 39.88 93 GLY A O 1
ATOM 699 N N . ALA A 1 94 ? 33.582 -19.071 -18.5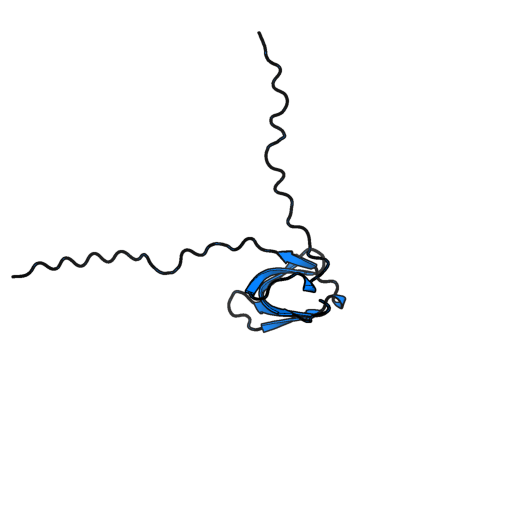13 1.00 48.38 94 ALA A N 1
ATOM 700 C CA . ALA A 1 94 ? 34.837 -19.126 -19.243 1.00 48.38 94 ALA A CA 1
ATOM 701 C C . ALA A 1 94 ? 34.706 -20.166 -20.371 1.00 48.38 94 ALA A C 1
ATOM 703 O O . ALA A 1 94 ? 34.652 -21.362 -20.107 1.00 48.38 94 ALA A O 1
ATOM 704 N N . GLY A 1 95 ? 34.641 -19.704 -21.619 1.00 44.41 95 GLY A N 1
ATOM 705 C CA . GLY A 1 95 ? 34.714 -20.530 -22.823 1.00 44.41 95 GLY A CA 1
ATOM 706 C C . GLY A 1 95 ? 35.980 -20.187 -23.594 1.00 44.41 95 GLY A C 1
ATOM 707 O O . GLY A 1 95 ? 35.993 -19.283 -24.424 1.00 44.41 95 GLY A O 1
ATOM 708 N N . GLN A 1 96 ? 37.064 -20.878 -23.258 1.00 52.41 96 GLN A N 1
ATOM 709 C CA . GLN A 1 96 ? 38.371 -20.805 -23.900 1.00 52.41 96 GLN A CA 1
ATOM 710 C C . GLN A 1 96 ? 38.256 -21.100 -25.406 1.00 52.41 96 GLN A C 1
ATOM 712 O O . GLN A 1 96 ? 38.058 -22.242 -25.803 1.00 52.41 96 GLN A O 1
ATOM 717 N N . SER A 1 97 ? 38.413 -20.081 -26.254 1.00 48.81 97 SER A N 1
ATOM 718 C CA . SER A 1 97 ? 38.616 -20.274 -27.695 1.00 48.81 97 SER A CA 1
ATOM 719 C C . SER A 1 97 ? 40.106 -20.453 -27.971 1.00 48.81 97 SER A C 1
ATOM 721 O O . SER A 1 97 ? 40.829 -19.481 -28.183 1.00 48.81 97 SER A O 1
ATOM 723 N N . ARG A 1 98 ? 40.576 -21.705 -27.957 1.00 55.16 98 ARG A N 1
ATOM 724 C CA . ARG A 1 98 ? 41.795 -22.084 -28.680 1.00 55.16 98 ARG A CA 1
ATOM 725 C C . ARG A 1 98 ? 41.430 -22.162 -30.161 1.00 55.16 98 ARG A C 1
ATOM 727 O O . ARG A 1 98 ? 40.614 -22.994 -30.547 1.00 55.16 98 ARG A O 1
ATOM 734 N N . ARG A 1 99 ? 41.985 -21.254 -30.963 1.00 60.44 99 ARG A N 1
ATOM 735 C CA . ARG A 1 99 ? 41.989 -21.375 -32.423 1.00 60.44 99 ARG A CA 1
ATOM 736 C C . ARG A 1 99 ? 43.078 -22.380 -32.808 1.00 60.44 99 ARG A C 1
ATOM 738 O O . ARG A 1 99 ? 44.152 -22.352 -32.207 1.00 60.44 99 ARG A O 1
ATOM 745 N N . PHE A 1 100 ? 42.725 -23.275 -33.725 1.00 58.28 100 PHE A N 1
ATOM 746 C CA . PHE A 1 100 ? 43.635 -24.181 -34.423 1.00 58.28 100 PHE A CA 1
ATOM 747 C C . PHE A 1 100 ? 44.498 -23.407 -35.420 1.00 58.28 100 PHE A C 1
ATOM 749 O O . PHE A 1 100 ? 44.002 -22.368 -35.921 1.00 58.28 100 PHE A O 1
#

Radius of gyration: 21.92 Å; chains: 1; bounding box: 54×36×69 Å

Foldseek 3Di:
DDPDDPDPVPPDPVPDFDFDPAQLPDDFQFWKFKDDPNHTPFTAGWHDADNRRQKTWGQTPPRPGIDIDGVVNRMTMGGDDPPPPPPPPDPDDDDDDDDD

Sequence (100 aa):
MTASTADARARSRRLAPEPVANWATLSIAAEVEIHCQGRPIASGRIDMRAPDGSVIWLIQDGGQGRALFLQSDGVSVFRRPRRHSPGPGASRGAGQSRRF

pLDDT: mean 79.59, std 21.78, range [39.62, 98.25]

Secondary structure (DSSP, 8-state):
-------TT-S---PPPPB-S-GGGPPTT-EEEEEETTEEEEEEEEEEE-TTSSEEEEEEGGG--EEEEEGGGTEEEEEPP------S------------